Protein AF-A0A0P0VJU0-F1 (afdb_monomer_lite)

Secondary structure (DSSP, 8-state):
--TTSPPPPTT--TT--------SHHHHHHHHHHHHHHHHHHHHHHH--SHHHHHHHHHHHHHHHHHHHHHHHHHT----TTTT-HHHHHHHHHHHHHHHHHHHIIIIIS--HHHHHHHHHHHHTHHHHHHHHHTTHHHHHHHH-BSSSTT-BHHHHTT---

Organism: Oryza sati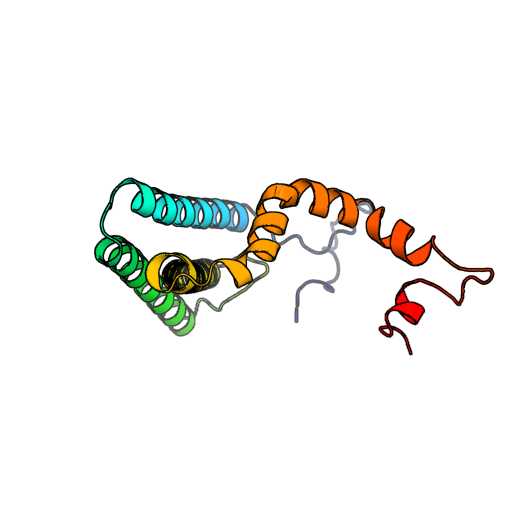va subsp. japonica (NCBI:txid39947)

pLDDT: mean 80.72, std 15.05, range [30.58, 96.44]

Radius of gyration: 22.14 Å; chains: 1; bounding box: 54×40×56 Å

Structure (mmCIF, N/CA/C/O backbone):
data_AF-A0A0P0VJU0-F1
#
_entry.id   AF-A0A0P0VJU0-F1
#
loop_
_atom_site.group_PDB
_atom_site.id
_atom_site.type_symbol
_atom_site.label_atom_id
_atom_site.label_alt_id
_atom_site.label_comp_id
_atom_site.label_asym_id
_atom_site.label_entity_id
_atom_site.label_seq_id
_atom_site.pdbx_PDB_ins_code
_atom_site.Cartn_x
_atom_site.Cartn_y
_atom_site.Cartn_z
_atom_site.occupancy
_atom_site.B_iso_or_equiv
_atom_site.auth_seq_id
_atom_site.auth_comp_id
_atom_site.auth_asym_id
_atom_site.auth_atom_id
_atom_site.pdbx_PDB_model_num
ATOM 1 N N . ASN A 1 1 ? 13.436 7.727 -19.883 1.00 30.58 1 ASN A N 1
ATOM 2 C CA . ASN A 1 1 ? 13.840 6.415 -20.427 1.00 30.58 1 ASN A CA 1
ATOM 3 C C . ASN A 1 1 ? 13.662 5.363 -19.352 1.00 30.58 1 ASN A C 1
ATOM 5 O O . ASN A 1 1 ? 14.418 5.361 -18.393 1.00 30.58 1 ASN A O 1
ATOM 9 N N . TYR A 1 2 ? 12.610 4.549 -19.458 1.00 30.67 2 TYR A N 1
ATOM 10 C CA . TYR A 1 2 ? 12.443 3.363 -18.613 1.00 30.67 2 TYR A CA 1
ATOM 11 C C . TYR A 1 2 ? 13.508 2.321 -19.010 1.00 30.67 2 TYR A C 1
ATOM 13 O O . TYR A 1 2 ? 13.748 2.162 -20.209 1.00 30.67 2 TYR A O 1
ATOM 21 N N . PRO A 1 3 ? 14.154 1.616 -18.064 1.00 43.50 3 PRO A N 1
ATOM 22 C CA . PRO A 1 3 ? 15.287 0.732 -18.341 1.00 43.50 3 PRO A CA 1
ATOM 23 C C . PRO A 1 3 ? 14.838 -0.657 -18.826 1.00 43.50 3 PRO A C 1
ATOM 25 O O . PRO A 1 3 ? 15.406 -1.664 -18.433 1.00 43.50 3 PRO A O 1
ATOM 28 N N . GLN A 1 4 ? 13.810 -0.729 -19.674 1.00 47.88 4 GLN A N 1
ATOM 29 C CA . GLN A 1 4 ? 13.399 -1.992 -20.301 1.00 47.88 4 GLN A CA 1
ATOM 30 C C . GLN A 1 4 ? 14.110 -2.262 -21.637 1.00 47.88 4 GLN A C 1
ATOM 32 O O . GLN A 1 4 ? 14.085 -3.392 -22.100 1.00 47.88 4 GLN A O 1
ATOM 37 N N . ASN A 1 5 ? 14.794 -1.264 -22.221 1.00 48.41 5 ASN A N 1
ATOM 38 C CA . ASN A 1 5 ? 15.337 -1.332 -23.588 1.00 48.41 5 ASN A CA 1
ATOM 39 C C . ASN A 1 5 ? 16.818 -0.895 -23.692 1.00 48.41 5 ASN A C 1
ATOM 41 O O . ASN A 1 5 ? 17.212 -0.280 -24.683 1.00 48.41 5 ASN A O 1
ATOM 45 N N . GLY A 1 6 ? 17.632 -1.119 -22.656 1.00 59.31 6 GLY A N 1
ATOM 46 C CA . GLY A 1 6 ? 19.077 -0.849 -22.718 1.00 59.31 6 GLY A CA 1
ATOM 47 C C . GLY A 1 6 ? 19.850 -2.027 -23.328 1.00 59.31 6 GLY A C 1
ATOM 48 O O . GLY A 1 6 ? 19.449 -3.168 -23.101 1.00 59.31 6 GLY A O 1
ATOM 49 N N . PRO A 1 7 ? 20.941 -1.796 -24.085 1.00 58.31 7 PRO A N 1
ATOM 50 C CA . PRO A 1 7 ? 21.805 -2.882 -24.537 1.00 58.31 7 PRO A CA 1
ATOM 51 C C . PRO A 1 7 ? 22.422 -3.608 -23.333 1.00 58.31 7 PRO A C 1
ATOM 53 O O . PRO A 1 7 ? 22.781 -2.984 -22.334 1.00 58.31 7 PRO A O 1
ATOM 56 N N . LEU A 1 8 ? 22.528 -4.932 -23.442 1.00 61.81 8 LEU A N 1
ATOM 57 C CA . LEU A 1 8 ? 23.185 -5.783 -22.450 1.00 61.81 8 LEU A CA 1
ATOM 58 C C . LEU A 1 8 ? 24.659 -5.359 -22.269 1.00 61.81 8 LEU A C 1
ATOM 60 O O . LEU A 1 8 ? 25.287 -4.931 -23.242 1.00 61.81 8 LEU A O 1
ATOM 64 N N . PRO A 1 9 ? 25.232 -5.481 -21.056 1.00 63.66 9 PRO A N 1
ATOM 65 C CA . PRO A 1 9 ? 26.666 -5.311 -20.845 1.00 63.66 9 PRO A CA 1
ATOM 66 C C . PRO A 1 9 ? 27.472 -6.215 -21.795 1.00 63.66 9 PRO A C 1
ATOM 68 O O . PRO A 1 9 ? 27.049 -7.346 -22.043 1.00 63.66 9 PRO A O 1
ATOM 71 N N . PRO A 1 10 ? 28.635 -5.763 -22.299 1.00 67.25 10 PRO A N 1
ATOM 72 C CA . PRO A 1 10 ? 29.432 -6.520 -23.271 1.00 67.25 10 PRO A CA 1
ATOM 73 C C . PRO A 1 10 ? 29.911 -7.891 -22.758 1.00 67.25 10 PRO A C 1
ATOM 75 O O . PRO A 1 10 ? 30.176 -8.771 -23.569 1.00 67.25 10 PRO A O 1
ATOM 78 N N . ASP A 1 11 ? 29.941 -8.094 -21.437 1.00 70.75 11 ASP A N 1
ATOM 79 C CA . ASP A 1 11 ? 30.350 -9.344 -20.780 1.00 70.75 11 ASP A CA 1
ATOM 80 C C . ASP A 1 11 ? 29.162 -10.218 -20.321 1.00 70.75 11 ASP A C 1
ATOM 82 O O . ASP A 1 11 ? 29.327 -11.137 -19.513 1.00 70.75 11 ASP A O 1
ATOM 86 N N . ALA A 1 12 ? 27.937 -9.932 -20.778 1.00 64.56 12 ALA A N 1
ATOM 87 C CA . ALA A 1 12 ? 26.766 -10.711 -20.389 1.00 64.56 12 ALA A CA 1
ATOM 88 C C . ALA A 1 12 ? 26.797 -12.123 -21.020 1.00 64.56 12 ALA A C 1
ATOM 90 O O . ALA A 1 12 ? 26.991 -12.254 -22.232 1.00 64.56 12 ALA A O 1
ATOM 91 N N . PRO A 1 13 ? 26.564 -13.197 -20.239 1.00 67.19 13 PRO A N 1
ATOM 92 C CA . PRO A 1 13 ? 26.435 -14.546 -20.780 1.00 67.19 13 PRO A CA 1
ATOM 93 C C . PRO A 1 13 ? 25.319 -14.622 -21.829 1.00 67.19 13 PRO A C 1
ATOM 95 O O . PRO A 1 13 ? 24.265 -14.015 -21.656 1.00 67.19 13 PRO A O 1
ATOM 98 N N . SER A 1 14 ? 25.498 -15.429 -22.877 1.00 64.50 14 SER A N 1
ATOM 99 C CA . SER A 1 14 ? 24.544 -15.552 -23.997 1.00 64.50 14 SER A CA 1
ATOM 100 C C . SER A 1 14 ? 23.134 -16.023 -23.602 1.00 64.50 14 SER A C 1
ATOM 102 O O . SER A 1 14 ? 22.186 -15.815 -24.355 1.00 64.50 14 SER A O 1
ATOM 104 N N . TRP A 1 15 ? 22.979 -16.630 -22.422 1.00 65.56 15 TRP A N 1
ATOM 105 C CA . TRP A 1 15 ? 21.693 -17.034 -21.841 1.00 65.56 15 TRP A CA 1
ATOM 106 C C . TRP A 1 15 ? 21.005 -15.923 -21.030 1.00 65.56 15 TRP A C 1
ATOM 108 O O . TRP A 1 15 ? 19.831 -16.051 -20.684 1.00 65.56 15 TRP A O 1
ATOM 118 N N . CYS A 1 16 ? 21.706 -14.832 -20.716 1.00 56.28 16 CYS A N 1
ATOM 119 C CA . CYS A 1 16 ? 21.182 -13.723 -19.930 1.00 56.28 16 CYS A CA 1
ATOM 120 C C . CYS A 1 16 ? 20.530 -12.693 -20.865 1.00 56.28 16 CYS A C 1
ATOM 122 O O . CYS A 1 16 ? 21.132 -11.689 -21.228 1.00 56.28 16 CYS A O 1
ATOM 124 N N . GLN A 1 17 ? 19.292 -12.967 -21.286 1.00 55.06 17 GLN A N 1
ATOM 125 C CA . GLN A 1 17 ? 18.447 -12.011 -22.022 1.00 55.06 17 GLN A CA 1
ATOM 126 C C . GLN A 1 17 ? 17.531 -11.187 -21.102 1.00 55.06 17 GLN A C 1
ATOM 128 O O . GLN A 1 17 ? 16.590 -10.547 -21.570 1.00 55.06 17 GLN A O 1
ATOM 133 N N . ALA A 1 18 ? 17.767 -11.219 -19.789 1.00 55.62 18 ALA A N 1
ATOM 134 C CA . ALA A 1 18 ? 16.910 -10.531 -18.840 1.00 55.62 18 ALA A CA 1
ATOM 135 C C . ALA A 1 18 ? 17.183 -9.013 -18.884 1.00 55.62 18 ALA A C 1
ATOM 137 O O . ALA A 1 18 ? 18.339 -8.606 -18.724 1.00 55.62 18 ALA A O 1
ATOM 138 N N . PRO A 1 19 ? 16.160 -8.160 -19.093 1.00 52.53 19 PRO A N 1
ATOM 139 C CA . PRO A 1 19 ? 16.298 -6.730 -18.840 1.00 52.53 19 PRO A CA 1
ATOM 140 C C . PRO A 1 19 ? 16.792 -6.534 -17.403 1.00 52.53 19 PRO A C 1
ATOM 142 O O . PRO A 1 19 ? 16.400 -7.284 -16.516 1.00 52.53 19 PRO A O 1
ATOM 145 N N . PHE A 1 20 ? 17.691 -5.566 -17.204 1.00 50.94 20 PHE A N 1
ATOM 146 C CA . PHE A 1 20 ? 18.363 -5.290 -15.931 1.00 50.94 20 PHE A CA 1
ATOM 147 C C . PHE A 1 20 ? 17.352 -5.316 -14.780 1.00 50.94 20 PHE A C 1
ATOM 149 O O . PHE A 1 20 ? 16.527 -4.408 -14.694 1.00 50.94 20 PHE A O 1
ATOM 156 N N . ASP A 1 21 ? 17.387 -6.362 -13.951 1.00 53.22 21 ASP A N 1
ATOM 157 C CA . ASP A 1 21 ? 16.392 -6.580 -12.904 1.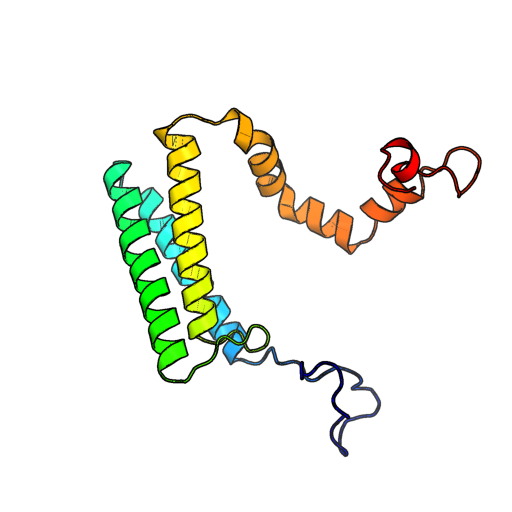00 53.22 21 ASP A CA 1
ATOM 158 C C . ASP A 1 21 ? 16.705 -5.606 -11.757 1.00 53.22 21 ASP A C 1
ATOM 160 O O . ASP A 1 21 ? 17.718 -5.766 -11.068 1.00 53.22 21 ASP A O 1
ATOM 164 N N . PRO A 1 22 ? 15.910 -4.541 -11.550 1.00 56.44 22 PRO A N 1
ATOM 165 C CA . PRO A 1 22 ? 16.170 -3.578 -10.485 1.00 56.44 22 PRO A CA 1
ATOM 166 C C . PRO A 1 22 ? 15.794 -4.140 -9.099 1.00 56.44 22 PRO A C 1
ATOM 168 O O . PRO A 1 22 ? 15.953 -3.445 -8.094 1.00 56.44 22 PRO A O 1
ATOM 171 N N . GLU A 1 23 ? 15.342 -5.399 -9.050 1.00 57.94 23 GLU A N 1
ATOM 172 C CA . GLU A 1 23 ? 14.912 -6.224 -7.911 1.00 57.94 23 GLU A CA 1
ATOM 173 C C . GLU A 1 23 ? 16.075 -6.611 -6.966 1.00 57.94 23 GLU A C 1
ATOM 175 O O . GLU A 1 23 ? 16.202 -7.742 -6.499 1.00 57.94 23 GLU A O 1
ATOM 180 N N . GLY A 1 24 ? 16.987 -5.677 -6.691 1.00 66.88 24 GLY A N 1
ATOM 181 C CA . GLY A 1 24 ? 18.079 -5.881 -5.743 1.00 66.88 24 GLY A CA 1
ATOM 182 C C . GLY A 1 24 ? 17.607 -5.958 -4.282 1.00 66.88 24 GLY A C 1
ATOM 183 O O . GLY A 1 24 ? 16.448 -5.709 -3.951 1.00 66.88 24 GLY A O 1
ATOM 184 N N . LEU A 1 25 ? 18.563 -6.199 -3.374 1.00 75.56 25 LEU A N 1
ATOM 185 C CA . LEU A 1 25 ? 18.392 -6.212 -1.909 1.00 75.56 25 LEU A CA 1
ATOM 186 C C . LEU A 1 25 ? 17.565 -5.028 -1.373 1.00 75.56 25 LEU A C 1
ATOM 188 O O . LEU A 1 25 ? 16.802 -5.189 -0.425 1.00 75.56 25 LEU A O 1
ATOM 192 N N . LEU A 1 26 ? 17.704 -3.847 -1.984 1.00 77.00 26 LEU A N 1
ATOM 193 C CA . LEU A 1 26 ? 17.000 -2.636 -1.566 1.00 77.00 26 LEU A CA 1
ATOM 194 C C . LEU A 1 26 ? 15.475 -2.759 -1.734 1.00 77.00 26 LEU A C 1
ATOM 196 O O . LEU A 1 26 ? 14.743 -2.363 -0.830 1.00 77.00 26 LEU A O 1
ATOM 200 N N . SER A 1 27 ? 15.005 -3.351 -2.840 1.00 81.75 27 SER A N 1
ATOM 201 C CA . SER A 1 27 ? 13.573 -3.589 -3.087 1.00 81.75 27 SER A CA 1
ATOM 202 C C . SER A 1 27 ? 13.004 -4.537 -2.028 1.00 81.75 27 SER A C 1
ATOM 204 O O . SER A 1 27 ? 12.013 -4.221 -1.369 1.00 81.75 27 SER A O 1
ATOM 206 N N . SER A 1 28 ? 13.713 -5.637 -1.750 1.00 87.50 28 SER A N 1
ATOM 207 C CA . SER A 1 28 ? 13.340 -6.605 -0.712 1.00 87.50 28 SER A CA 1
ATOM 208 C C . SER A 1 28 ? 13.298 -5.987 0.687 1.00 87.50 28 SER A C 1
ATOM 210 O O . SER A 1 28 ? 12.338 -6.197 1.427 1.00 87.50 28 SER A O 1
ATOM 212 N N . VAL A 1 29 ? 14.305 -5.187 1.059 1.00 88.50 29 VAL A N 1
ATOM 213 C CA . VAL A 1 29 ? 14.334 -4.485 2.355 1.00 88.50 29 VAL A CA 1
ATOM 214 C C . VAL A 1 29 ? 13.141 -3.545 2.479 1.00 88.50 29 VAL A C 1
ATOM 216 O O . VAL A 1 29 ? 12.453 -3.545 3.501 1.00 88.50 29 VAL A O 1
ATOM 219 N N . MET A 1 30 ? 12.847 -2.777 1.435 1.00 89.44 30 MET A N 1
ATOM 220 C CA . MET A 1 30 ? 11.721 -1.856 1.463 1.00 89.44 30 MET A CA 1
ATOM 221 C C . MET A 1 30 ? 10.366 -2.570 1.464 1.00 89.44 30 MET A C 1
ATOM 223 O O . MET A 1 30 ? 9.445 -2.094 2.126 1.00 89.44 30 MET A O 1
ATOM 227 N N . ALA A 1 31 ? 10.248 -3.730 0.815 1.00 88.94 31 ALA A N 1
ATOM 228 C CA . ALA A 1 31 ? 9.067 -4.587 0.902 1.00 88.94 31 ALA A CA 1
ATOM 229 C C . ALA A 1 31 ? 8.848 -5.132 2.327 1.00 88.94 31 ALA A C 1
ATOM 231 O O . ALA A 1 31 ? 7.715 -5.171 2.812 1.00 88.94 31 ALA A O 1
ATOM 232 N N . ILE A 1 32 ? 9.923 -5.496 3.039 1.00 92.31 32 ILE A N 1
ATOM 233 C CA . ILE A 1 32 ? 9.847 -5.879 4.459 1.00 92.31 32 ILE A CA 1
ATOM 234 C C . ILE A 1 32 ? 9.343 -4.695 5.292 1.00 92.31 32 ILE A C 1
ATOM 236 O O . ILE A 1 32 ? 8.430 -4.859 6.101 1.00 92.31 32 ILE A O 1
ATOM 240 N N . VAL A 1 33 ? 9.886 -3.493 5.070 1.00 92.38 33 VAL A N 1
ATOM 241 C CA . VAL A 1 33 ? 9.461 -2.277 5.783 1.00 92.38 33 VAL A CA 1
ATOM 242 C C . VAL A 1 33 ? 7.978 -1.987 5.549 1.00 92.38 33 VAL A C 1
ATOM 244 O O . VAL A 1 33 ? 7.252 -1.743 6.513 1.00 92.38 33 VAL A O 1
ATOM 247 N N . THR A 1 34 ? 7.486 -2.054 4.309 1.00 92.88 34 THR A N 1
ATOM 248 C CA . THR A 1 34 ? 6.064 -1.801 4.027 1.00 92.88 34 THR A CA 1
ATOM 249 C C . THR A 1 34 ? 5.147 -2.889 4.584 1.00 92.88 34 THR A C 1
ATOM 251 O O . THR A 1 34 ? 4.067 -2.562 5.081 1.00 92.88 34 THR A O 1
ATOM 254 N N . CYS A 1 35 ? 5.592 -4.148 4.621 1.00 94.19 35 CYS A N 1
ATOM 255 C CA . CYS A 1 35 ? 4.894 -5.215 5.344 1.00 94.19 35 CYS A CA 1
ATOM 256 C C . CYS A 1 35 ? 4.797 -4.934 6.849 1.00 94.19 35 CYS A C 1
ATOM 258 O O . CYS A 1 35 ? 3.716 -5.065 7.421 1.00 94.19 35 CYS A O 1
ATOM 260 N N . LEU A 1 36 ? 5.892 -4.519 7.495 1.00 95.50 36 LEU A N 1
ATOM 261 C CA . LEU A 1 36 ? 5.894 -4.187 8.925 1.00 95.50 36 LEU A CA 1
ATOM 262 C C . LEU A 1 36 ? 5.005 -2.978 9.235 1.00 95.50 36 LEU A C 1
ATOM 264 O O . LEU A 1 36 ? 4.289 -2.983 10.236 1.00 95.50 36 LEU A O 1
ATOM 268 N N . ILE A 1 37 ? 4.993 -1.972 8.357 1.00 94.69 37 ILE A N 1
ATOM 269 C CA . ILE A 1 37 ? 4.052 -0.852 8.456 1.00 94.69 37 ILE A CA 1
ATOM 270 C C . ILE A 1 37 ? 2.616 -1.386 8.405 1.00 94.69 37 ILE A C 1
ATOM 272 O O . ILE A 1 37 ? 1.830 -1.088 9.301 1.00 94.69 37 ILE A O 1
ATOM 276 N N . GLY A 1 38 ? 2.277 -2.223 7.421 1.00 94.50 38 GLY A N 1
ATOM 277 C CA . GLY A 1 38 ? 0.949 -2.840 7.319 1.00 94.50 38 GLY A CA 1
ATOM 278 C C . GLY A 1 38 ? 0.564 -3.661 8.556 1.00 94.50 38 GLY A C 1
ATOM 279 O O . GLY A 1 38 ? -0.559 -3.548 9.052 1.00 94.50 38 GLY A O 1
ATOM 280 N N . LEU A 1 39 ? 1.511 -4.421 9.112 1.00 95.19 39 LEU A N 1
ATOM 281 C CA . LEU A 1 39 ? 1.321 -5.162 10.360 1.00 95.19 39 LEU A CA 1
ATOM 282 C C . LEU A 1 39 ? 0.969 -4.222 11.520 1.00 95.19 39 LEU A C 1
ATOM 284 O O . LEU A 1 39 ? 0.060 -4.526 12.292 1.00 95.19 39 LEU A O 1
ATOM 288 N N . GLN A 1 40 ? 1.623 -3.061 11.615 1.00 94.12 40 GLN A N 1
ATOM 289 C CA . GLN A 1 40 ? 1.314 -2.057 12.634 1.00 94.12 40 GLN A CA 1
ATOM 290 C C . GLN A 1 40 ? -0.118 -1.517 12.497 1.00 94.12 40 GLN A C 1
ATOM 292 O O . GLN A 1 40 ? -0.814 -1.368 13.505 1.00 94.12 40 GLN A O 1
ATOM 297 N N . PHE A 1 41 ? -0.599 -1.277 11.271 1.00 92.94 41 PHE A N 1
ATOM 298 C CA . PHE A 1 41 ? -2.002 -0.905 11.037 1.00 92.94 41 PHE A CA 1
ATOM 299 C C . PHE A 1 41 ? -2.963 -1.991 11.541 1.00 92.94 41 PHE A C 1
ATOM 301 O O . PHE A 1 41 ? -3.951 -1.664 12.205 1.00 92.94 41 PHE A O 1
ATOM 308 N N . GLY A 1 42 ? -2.645 -3.268 11.301 1.00 92.44 42 GLY A N 1
ATOM 309 C CA . GLY A 1 42 ? -3.405 -4.410 11.815 1.00 92.44 42 GLY A CA 1
ATOM 310 C C . GLY A 1 42 ? -3.374 -4.520 13.343 1.00 92.44 42 GLY A C 1
ATOM 311 O O . GLY A 1 42 ? -4.408 -4.736 13.973 1.00 92.44 42 GLY A O 1
ATOM 312 N N . HIS A 1 43 ? -2.216 -4.288 13.959 1.00 94.06 43 HIS A N 1
ATOM 313 C CA . HIS A 1 43 ? -2.057 -4.312 15.413 1.00 94.06 43 HIS A CA 1
ATOM 314 C C . HIS A 1 43 ? -2.938 -3.259 16.112 1.00 94.06 43 HIS A C 1
ATOM 316 O O . HIS A 1 43 ? -3.543 -3.535 17.149 1.00 94.06 43 HIS A O 1
ATOM 322 N N . ILE A 1 44 ? -3.098 -2.075 15.509 1.00 93.12 44 ILE A N 1
ATOM 323 C CA . ILE A 1 44 ? -3.986 -1.014 16.018 1.00 93.12 44 ILE A CA 1
ATOM 324 C C . ILE A 1 44 ? -5.458 -1.468 16.060 1.00 93.12 44 ILE A C 1
ATOM 326 O O . ILE A 1 44 ? -6.179 -1.067 16.977 1.00 93.12 44 ILE A O 1
ATOM 330 N N . ILE A 1 45 ? -5.908 -2.319 15.124 1.00 90.81 45 ILE A N 1
ATOM 331 C CA . ILE A 1 45 ? -7.281 -2.871 15.127 1.00 90.81 45 ILE A CA 1
ATOM 332 C C . ILE A 1 45 ? -7.532 -3.657 16.417 1.00 90.81 45 ILE A C 1
ATOM 334 O O . ILE A 1 45 ? -8.590 -3.511 17.032 1.00 90.81 45 ILE A O 1
ATOM 338 N N . ILE A 1 46 ? -6.557 -4.480 16.809 1.00 90.62 46 ILE A N 1
ATOM 339 C CA . ILE A 1 46 ? -6.652 -5.383 17.960 1.00 90.62 46 ILE A CA 1
ATOM 340 C C . ILE A 1 46 ? -6.546 -4.595 19.269 1.00 90.62 46 ILE A C 1
ATOM 342 O O . ILE A 1 46 ? -7.289 -4.864 20.207 1.00 90.62 46 ILE A O 1
ATOM 346 N N . HIS A 1 47 ? -5.643 -3.612 19.337 1.00 90.62 47 HIS A N 1
ATOM 347 C CA . HIS A 1 47 ? -5.324 -2.926 20.591 1.00 90.62 47 HIS A CA 1
ATOM 348 C C . HIS A 1 47 ? -6.344 -1.852 21.002 1.00 90.62 47 HIS A C 1
ATOM 350 O O . HIS A 1 47 ? -6.601 -1.658 22.187 1.00 90.62 47 HIS A O 1
ATOM 356 N N . PHE A 1 48 ? -6.928 -1.128 20.045 1.00 88.62 48 PHE A N 1
ATOM 357 C CA . PHE A 1 48 ? -7.885 -0.063 20.350 1.00 88.62 48 PHE A CA 1
ATOM 358 C C . PHE A 1 48 ? -9.308 -0.557 20.124 1.00 88.62 48 PHE A C 1
ATOM 360 O O . PHE A 1 48 ? -9.639 -0.953 19.017 1.00 88.62 48 PHE A O 1
ATOM 367 N N . GLU A 1 49 ? -10.191 -0.476 21.118 1.00 82.38 49 GLU A N 1
ATOM 368 C CA . GLU A 1 49 ? -11.592 -0.913 20.956 1.00 82.38 49 GLU A CA 1
ATOM 369 C C . GLU A 1 49 ? -12.490 0.165 20.327 1.00 82.38 49 GLU A C 1
ATOM 371 O O . GLU A 1 49 ? -13.425 -0.131 19.585 1.00 82.38 49 GLU A O 1
ATOM 376 N N . LYS A 1 50 ? -12.203 1.449 20.585 1.00 90.81 50 LYS A N 1
ATOM 377 C CA . LYS A 1 50 ? -13.043 2.567 20.124 1.00 90.81 50 LYS A CA 1
ATOM 378 C C . LYS A 1 50 ? -12.741 2.943 18.670 1.00 90.81 50 LYS A C 1
ATOM 380 O O . LYS A 1 50 ? -11.604 3.282 18.342 1.00 90.81 50 LYS A O 1
ATOM 385 N N . HIS A 1 51 ? -13.783 3.043 17.835 1.00 88.19 51 HIS A N 1
ATOM 386 C CA . HIS A 1 51 ? -13.674 3.433 16.416 1.00 88.19 51 HIS A CA 1
ATOM 387 C C . HIS A 1 51 ? -12.898 4.741 16.199 1.00 88.19 51 HIS A C 1
ATOM 389 O O . HIS A 1 51 ? -12.000 4.791 15.364 1.00 88.19 51 HIS A O 1
ATOM 395 N N . LYS A 1 52 ? -13.193 5.787 16.986 1.00 88.81 52 LYS A N 1
ATOM 396 C CA . LYS A 1 52 ? -12.495 7.082 16.884 1.00 88.81 52 LYS A CA 1
ATOM 397 C C . LYS A 1 52 ? -10.993 6.953 17.159 1.00 88.81 52 LYS A C 1
ATOM 399 O O . LYS A 1 52 ? -10.196 7.558 16.455 1.00 88.81 52 LYS A O 1
ATOM 404 N N . GLY A 1 53 ? -10.616 6.140 18.150 1.00 89.56 53 GLY A N 1
ATOM 405 C CA . GLY A 1 53 ? -9.216 5.897 18.499 1.00 89.56 53 GLY A CA 1
ATOM 406 C C . GLY A 1 53 ? -8.462 5.169 17.389 1.00 89.56 53 GLY A C 1
ATOM 407 O O . GLY A 1 53 ? -7.353 5.568 17.051 1.00 89.56 53 GLY A O 1
ATOM 408 N N . ARG A 1 54 ? -9.081 4.159 16.764 1.00 91.62 54 ARG A N 1
ATOM 409 C CA . ARG A 1 54 ? -8.501 3.451 15.608 1.00 91.62 54 ARG A CA 1
ATOM 410 C C . ARG A 1 54 ? -8.233 4.397 14.440 1.00 91.62 54 ARG A C 1
ATOM 412 O O . ARG A 1 54 ? -7.109 4.475 13.960 1.00 91.62 54 ARG A O 1
ATOM 419 N N . ILE A 1 55 ? -9.249 5.166 14.043 1.00 92.31 55 ILE A N 1
ATOM 420 C CA . ILE A 1 55 ? -9.169 6.069 12.888 1.00 92.31 55 ILE A CA 1
ATOM 421 C C . ILE A 1 55 ? -8.084 7.129 13.103 1.00 92.31 55 ILE A C 1
ATOM 423 O O . ILE A 1 55 ? -7.263 7.339 12.217 1.00 92.31 55 ILE A O 1
ATOM 427 N N . ILE A 1 56 ? -8.025 7.755 14.283 1.00 92.56 56 ILE A N 1
ATOM 428 C CA . ILE A 1 56 ? -6.993 8.757 14.594 1.00 92.56 56 ILE A CA 1
ATOM 429 C C . ILE A 1 56 ? -5.591 8.135 14.526 1.00 92.56 56 ILE A C 1
ATOM 431 O O . ILE A 1 56 ? -4.703 8.698 13.885 1.00 92.56 56 ILE A O 1
ATOM 435 N N . ASN A 1 57 ? -5.405 6.951 15.117 1.00 93.31 57 ASN A N 1
ATOM 436 C CA . ASN A 1 57 ? -4.122 6.249 15.100 1.00 93.31 57 ASN A CA 1
ATOM 437 C C . ASN A 1 57 ? -3.717 5.726 13.716 1.00 93.31 57 ASN A C 1
ATOM 439 O O . ASN A 1 57 ? -2.549 5.410 13.529 1.00 93.31 57 ASN A O 1
ATOM 443 N N . TRP A 1 58 ? -4.624 5.654 12.741 1.00 94.69 58 TRP A N 1
ATOM 444 C CA . TRP A 1 58 ? -4.271 5.386 11.344 1.00 94.69 58 TRP A CA 1
ATOM 445 C C . TRP A 1 58 ? -4.015 6.659 10.551 1.00 94.69 58 TRP A C 1
ATOM 447 O O . TRP A 1 58 ? -3.047 6.717 9.796 1.00 94.69 58 TRP A O 1
ATOM 457 N N . LEU A 1 59 ? -4.844 7.689 10.726 1.00 95.44 59 LEU A N 1
ATOM 458 C CA . LEU A 1 59 ? -4.720 8.938 9.979 1.00 95.44 59 LEU A CA 1
ATOM 459 C C . LEU A 1 59 ? -3.414 9.664 10.313 1.00 95.44 59 LEU A C 1
ATOM 461 O O . LEU A 1 59 ? -2.714 10.072 9.391 1.00 95.44 59 LEU A O 1
ATOM 465 N N . ILE A 1 60 ? -3.049 9.777 11.596 1.00 95.12 60 ILE A N 1
ATOM 466 C CA . ILE A 1 60 ? -1.820 10.470 12.023 1.00 95.12 60 ILE A CA 1
ATOM 467 C C . ILE A 1 60 ? -0.564 9.896 11.334 1.00 95.12 60 ILE A C 1
ATOM 469 O O . ILE A 1 60 ? 0.117 10.657 10.640 1.00 95.12 60 ILE A O 1
ATOM 473 N N . PRO A 1 61 ? -0.239 8.591 11.454 1.00 94.94 61 PRO A N 1
ATOM 474 C CA . PRO A 1 61 ? 0.941 8.041 10.793 1.00 94.94 61 PRO A CA 1
ATOM 475 C C . PRO A 1 61 ? 0.811 8.044 9.269 1.00 94.94 61 PRO A C 1
ATOM 477 O O . PRO A 1 61 ? 1.809 8.275 8.595 1.00 94.94 61 PRO A O 1
ATOM 480 N N . SER A 1 62 ? -0.392 7.866 8.708 1.00 95.62 62 SER A N 1
ATOM 481 C CA . SER A 1 62 ? -0.586 7.895 7.250 1.00 95.62 62 SER A CA 1
ATOM 482 C C . SER A 1 62 ? -0.268 9.267 6.653 1.00 95.62 62 SER A C 1
ATOM 484 O O . SER A 1 62 ? 0.476 9.358 5.677 1.00 95.62 62 SER A O 1
ATOM 486 N N . PHE A 1 63 ? -0.774 10.344 7.263 1.00 96.44 63 PHE A N 1
ATOM 487 C CA . PHE A 1 63 ? -0.451 11.711 6.848 1.00 96.44 63 PHE A CA 1
ATOM 488 C C . PHE A 1 63 ? 1.022 12.044 7.082 1.00 96.44 63 PHE A C 1
ATOM 490 O O . PHE A 1 63 ? 1.641 12.676 6.228 1.00 96.44 63 PHE A O 1
ATOM 497 N N . SER A 1 64 ? 1.601 11.595 8.199 1.00 96.06 64 SER A N 1
ATOM 498 C CA . SER A 1 64 ? 3.025 11.790 8.487 1.00 96.06 64 SER A CA 1
ATOM 499 C C . SER A 1 64 ? 3.918 11.114 7.438 1.00 96.06 64 SER A C 1
ATOM 501 O O . SER A 1 64 ? 4.824 11.753 6.907 1.00 96.06 64 SER A O 1
ATOM 503 N N . MET A 1 65 ? 3.621 9.864 7.072 1.00 95.12 65 MET A N 1
ATOM 504 C CA . MET A 1 65 ? 4.334 9.127 6.023 1.00 95.12 65 MET A CA 1
ATOM 505 C C . MET A 1 65 ? 4.213 9.805 4.658 1.00 95.12 65 MET A C 1
ATOM 507 O O . MET A 1 65 ? 5.208 9.940 3.950 1.00 95.12 65 MET A O 1
ATOM 511 N N . LEU A 1 66 ? 3.017 10.284 4.309 1.00 95.44 66 LEU A N 1
ATOM 512 C CA . LEU A 1 66 ? 2.782 10.997 3.056 1.00 95.44 66 LEU A CA 1
ATOM 513 C C . LEU A 1 66 ? 3.572 12.316 3.003 1.00 95.44 66 LEU A C 1
ATOM 515 O O . LEU A 1 66 ? 4.228 12.608 2.005 1.00 95.44 66 LEU A O 1
ATOM 519 N N . ALA A 1 67 ? 3.561 13.090 4.091 1.00 95.56 67 ALA A N 1
ATOM 520 C CA . ALA A 1 67 ? 4.316 14.336 4.197 1.00 95.56 67 ALA A CA 1
ATOM 521 C C . ALA A 1 67 ? 5.832 14.100 4.093 1.00 95.56 67 ALA A C 1
ATOM 523 O O . ALA A 1 67 ? 6.516 14.828 3.374 1.00 95.56 67 ALA A O 1
ATOM 524 N N . LEU A 1 68 ? 6.344 13.060 4.760 1.00 94.50 68 LEU A N 1
ATOM 525 C CA . LEU A 1 68 ? 7.747 12.650 4.660 1.00 94.50 68 LEU A CA 1
ATOM 526 C C . LEU A 1 68 ? 8.115 12.194 3.243 1.00 94.50 68 LEU A C 1
ATOM 528 O O . LEU A 1 68 ? 9.197 12.499 2.754 1.00 94.50 68 LEU A O 1
ATOM 532 N N . ALA A 1 69 ? 7.214 11.500 2.552 1.00 93.69 69 ALA A N 1
ATOM 533 C CA . ALA A 1 69 ? 7.457 11.069 1.184 1.00 93.69 69 ALA A CA 1
ATOM 534 C C . ALA A 1 69 ? 7.618 12.254 0.221 1.00 93.69 69 ALA A C 1
ATOM 536 O O . ALA A 1 69 ? 8.547 12.278 -0.588 1.00 93.69 69 ALA A O 1
ATOM 537 N N . PHE A 1 70 ? 6.740 13.255 0.328 1.00 92.50 70 PHE A N 1
ATOM 538 C CA . PHE A 1 70 ? 6.819 14.463 -0.495 1.00 92.50 70 PHE A CA 1
ATOM 539 C C . PHE A 1 70 ? 8.013 15.348 -0.133 1.00 92.50 70 PHE A C 1
ATOM 541 O O . PHE A 1 70 ? 8.634 15.920 -1.028 1.00 92.50 70 PHE A O 1
ATOM 548 N N . SER A 1 71 ? 8.378 15.443 1.150 1.00 92.75 71 SER A N 1
ATOM 549 C CA . SER A 1 71 ? 9.570 16.198 1.547 1.00 92.75 71 SER A CA 1
ATOM 550 C C . SER A 1 71 ? 10.849 15.556 1.002 1.00 92.75 71 SER A C 1
ATOM 552 O O . SER A 1 71 ? 11.721 16.267 0.505 1.00 92.75 71 SER A O 1
ATOM 554 N N . MET A 1 72 ? 10.943 14.222 0.998 1.00 90.25 72 MET A N 1
ATOM 555 C CA . MET A 1 72 ? 12.069 13.505 0.392 1.00 90.25 72 MET A CA 1
ATOM 556 C C . MET A 1 72 ? 12.127 13.666 -1.134 1.00 90.25 72 MET A C 1
ATOM 558 O O . MET A 1 72 ? 13.222 13.800 -1.684 1.00 90.25 72 MET A O 1
ATOM 562 N N . ASP A 1 73 ? 10.976 13.700 -1.816 1.00 89.06 73 ASP A N 1
ATOM 563 C CA . ASP A 1 73 ? 10.929 13.975 -3.261 1.00 89.06 73 ASP A CA 1
ATOM 564 C C . ASP A 1 73 ? 11.438 15.390 -3.582 1.00 89.06 73 ASP A C 1
ATOM 566 O O . ASP A 1 73 ? 12.182 15.579 -4.548 1.00 89.06 73 ASP A O 1
ATOM 570 N N . PHE A 1 74 ? 11.132 16.363 -2.716 1.00 87.69 74 PHE A N 1
ATOM 571 C CA . PHE A 1 74 ? 11.627 17.736 -2.838 1.00 87.69 74 PHE A CA 1
ATOM 572 C C . PHE A 1 74 ? 13.138 17.861 -2.575 1.00 87.69 74 PHE A C 1
ATOM 574 O O . PHE A 1 74 ? 13.817 18.629 -3.251 1.00 87.69 74 PHE A O 1
ATOM 581 N N . ILE A 1 75 ? 13.682 17.083 -1.632 1.00 87.62 75 ILE A N 1
ATOM 582 C CA . ILE A 1 75 ? 15.119 17.071 -1.286 1.00 87.62 75 ILE A CA 1
ATOM 583 C C . ILE A 1 75 ? 15.974 16.383 -2.375 1.00 87.62 75 ILE A C 1
ATOM 585 O O . ILE A 1 75 ? 17.190 16.566 -2.411 1.00 87.62 75 ILE A O 1
ATOM 589 N N . GLY A 1 76 ? 15.354 15.643 -3.302 1.00 83.25 76 GLY A N 1
ATOM 590 C CA . GLY A 1 76 ? 16.018 15.077 -4.485 1.00 83.25 76 GLY A CA 1
ATOM 591 C C . GLY A 1 76 ? 15.925 13.556 -4.616 1.00 83.25 76 GLY A C 1
ATOM 592 O O . GLY A 1 76 ? 16.400 13.003 -5.610 1.00 83.25 76 GLY A O 1
ATOM 593 N N . ILE A 1 77 ? 15.284 12.861 -3.669 1.00 83.88 77 ILE A N 1
ATOM 594 C CA . ILE A 1 77 ? 15.011 11.421 -3.776 1.00 83.88 77 ILE A CA 1
ATOM 595 C C . ILE A 1 77 ? 13.707 11.230 -4.551 1.00 83.88 77 ILE A C 1
ATOM 597 O O . ILE A 1 77 ? 12.629 11.095 -3.963 1.00 83.88 77 ILE A O 1
ATOM 601 N N . ARG A 1 78 ? 13.816 11.222 -5.883 1.00 83.25 78 ARG A N 1
ATOM 602 C CA . ARG A 1 78 ? 12.656 11.127 -6.774 1.00 83.25 78 ARG A CA 1
ATOM 603 C C . ARG A 1 78 ? 11.923 9.793 -6.622 1.00 83.25 78 ARG A C 1
ATOM 605 O O . ARG A 1 78 ? 12.550 8.738 -6.505 1.00 83.25 78 ARG A O 1
ATOM 612 N N . MET A 1 79 ? 10.594 9.828 -6.677 1.00 82.44 79 MET A N 1
ATOM 613 C CA . MET A 1 79 ? 9.765 8.618 -6.654 1.00 82.44 79 MET A CA 1
ATOM 614 C C . MET A 1 79 ? 10.049 7.712 -7.865 1.00 82.44 79 MET A C 1
ATOM 616 O O . MET A 1 79 ? 9.603 7.989 -8.978 1.00 82.44 79 MET A O 1
ATOM 620 N N . ASN A 1 80 ? 10.764 6.603 -7.643 1.00 81.44 80 ASN A N 1
ATOM 621 C CA . ASN A 1 80 ? 11.041 5.601 -8.670 1.00 81.44 80 ASN A CA 1
ATOM 622 C C . ASN A 1 80 ? 10.388 4.257 -8.323 1.00 81.44 80 ASN A C 1
ATOM 624 O O . ASN A 1 80 ? 10.726 3.624 -7.321 1.00 81.44 80 ASN A O 1
ATOM 628 N N . LYS A 1 81 ? 9.466 3.811 -9.182 1.00 75.12 81 LYS A N 1
ATOM 629 C CA . LYS A 1 81 ? 8.714 2.564 -8.993 1.00 75.12 81 LYS A CA 1
ATOM 630 C C . LYS A 1 81 ? 9.583 1.301 -9.145 1.00 75.12 81 LYS A C 1
ATOM 632 O O . LYS A 1 81 ? 9.473 0.446 -8.275 1.00 75.12 81 LYS A O 1
ATOM 637 N N . PRO A 1 82 ? 10.468 1.174 -10.159 1.00 70.81 82 PRO A N 1
ATOM 638 C CA . PRO A 1 82 ? 11.281 -0.033 -10.338 1.00 70.81 82 PRO A CA 1
ATOM 639 C C . PRO A 1 82 ? 12.341 -0.262 -9.251 1.00 70.81 82 PRO A C 1
ATOM 641 O O . PRO A 1 82 ? 12.629 -1.403 -8.939 1.00 70.81 82 PRO A O 1
ATOM 644 N N . LEU A 1 83 ? 12.911 0.794 -8.648 1.00 69.69 83 LEU A N 1
ATOM 645 C CA . LEU A 1 83 ? 13.839 0.643 -7.505 1.00 69.69 83 LEU A CA 1
ATOM 646 C C . LEU A 1 83 ? 13.125 0.510 -6.154 1.00 69.69 83 LEU A C 1
ATOM 648 O O . LEU A 1 83 ? 13.795 0.365 -5.134 1.00 69.69 83 LEU A O 1
ATOM 652 N N . TYR A 1 84 ? 11.799 0.673 -6.135 1.00 80.19 84 TYR A N 1
ATOM 653 C CA . TYR A 1 84 ? 10.994 0.764 -4.921 1.00 80.19 84 TYR A CA 1
ATOM 654 C C . TYR A 1 84 ? 11.629 1.698 -3.866 1.00 80.19 84 TYR A C 1
ATOM 656 O O . TYR A 1 84 ? 11.879 1.339 -2.716 1.00 80.19 84 TYR A O 1
ATOM 664 N N . THR A 1 85 ? 11.957 2.922 -4.291 1.00 85.69 85 THR A N 1
ATOM 665 C CA . THR A 1 85 ? 12.676 3.907 -3.469 1.00 85.69 85 THR A CA 1
ATOM 666 C C . THR A 1 85 ? 11.932 4.225 -2.167 1.00 85.69 85 THR A C 1
ATOM 668 O O . THR A 1 85 ? 10.704 4.215 -2.138 1.00 85.69 85 THR A O 1
ATOM 671 N N . ILE A 1 86 ? 12.662 4.597 -1.107 1.00 87.81 86 ILE A N 1
ATOM 672 C CA . ILE A 1 86 ? 12.102 4.947 0.213 1.00 87.81 86 ILE A CA 1
ATOM 673 C C . ILE A 1 86 ? 10.948 5.957 0.106 1.00 87.81 86 ILE A C 1
ATOM 675 O O . ILE A 1 86 ? 9.875 5.699 0.645 1.00 87.81 86 ILE A O 1
ATOM 679 N N . SER A 1 87 ? 11.120 7.055 -0.644 1.00 90.38 87 SER A N 1
ATOM 680 C CA . SER A 1 87 ? 10.059 8.054 -0.853 1.00 90.38 87 SER A CA 1
ATOM 681 C C . SER A 1 87 ? 8.807 7.449 -1.497 1.00 90.38 87 SER A C 1
ATOM 683 O O . SER A 1 87 ? 7.689 7.778 -1.113 1.00 90.38 87 SER A O 1
ATOM 685 N N . TYR A 1 88 ? 8.976 6.533 -2.457 1.00 90.12 88 TYR A N 1
ATOM 686 C CA . TYR A 1 88 ? 7.856 5.848 -3.108 1.00 90.12 88 TYR A CA 1
ATOM 687 C C . TYR A 1 88 ? 7.159 4.883 -2.141 1.00 90.12 88 TYR A C 1
ATOM 689 O O . TYR A 1 88 ? 5.938 4.924 -2.010 1.00 90.12 88 TYR A O 1
ATOM 697 N N . ALA A 1 89 ? 7.921 4.0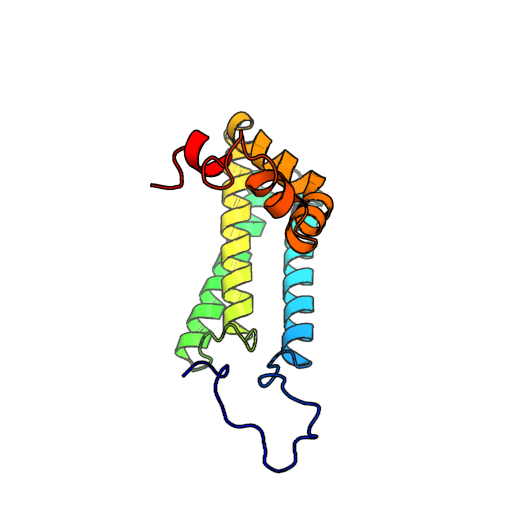67 -1.411 1.00 91.88 89 ALA A N 1
ATOM 698 C CA . ALA A 1 89 ? 7.383 3.143 -0.419 1.00 91.88 89 ALA A CA 1
ATOM 699 C C . ALA A 1 89 ? 6.548 3.880 0.641 1.00 91.88 89 ALA A C 1
ATOM 701 O O . ALA A 1 89 ? 5.404 3.498 0.886 1.00 91.88 89 ALA A O 1
ATOM 702 N N . LEU A 1 90 ? 7.074 4.982 1.184 1.00 92.62 90 LEU A N 1
ATOM 703 C CA . LEU A 1 90 ? 6.416 5.789 2.212 1.00 92.62 90 LEU A CA 1
ATOM 704 C C . LEU A 1 90 ? 5.166 6.517 1.682 1.00 92.62 90 LEU A C 1
ATOM 706 O O . LEU A 1 90 ? 4.148 6.587 2.373 1.00 92.62 90 LEU A O 1
ATOM 710 N N . ALA A 1 91 ? 5.203 6.997 0.431 1.00 94.00 91 ALA A N 1
ATOM 711 C CA . ALA A 1 91 ? 4.025 7.558 -0.233 1.00 94.00 91 ALA A CA 1
ATOM 712 C C . ALA A 1 91 ? 2.927 6.503 -0.395 1.00 94.00 91 ALA A C 1
ATOM 714 O O . ALA A 1 91 ? 1.764 6.762 -0.084 1.00 94.00 91 ALA A O 1
ATOM 715 N N . THR A 1 92 ? 3.293 5.305 -0.861 1.00 93.69 92 THR A N 1
ATOM 716 C CA . THR A 1 92 ? 2.328 4.226 -1.104 1.00 93.69 92 THR A CA 1
ATOM 717 C C . THR A 1 92 ? 1.737 3.694 0.197 1.00 93.69 92 THR A C 1
ATOM 719 O O . THR A 1 92 ? 0.527 3.485 0.260 1.00 93.69 92 THR A O 1
ATOM 722 N N . SER A 1 93 ? 2.542 3.548 1.256 1.00 94.69 93 SER A N 1
ATOM 723 C CA . SER A 1 93 ? 2.069 3.098 2.566 1.00 94.69 93 SER A CA 1
ATOM 724 C C . SER A 1 93 ? 1.167 4.140 3.226 1.00 94.69 93 SER A C 1
ATOM 726 O O . SER A 1 93 ? 0.125 3.779 3.771 1.00 94.69 93 SER A O 1
ATOM 728 N N . GLY A 1 94 ? 1.510 5.430 3.125 1.00 95.31 94 GLY A N 1
ATOM 729 C CA . GLY A 1 94 ? 0.662 6.525 3.601 1.00 95.31 94 GLY A CA 1
ATOM 730 C C . GLY A 1 94 ? -0.676 6.590 2.858 1.00 95.31 94 GLY A C 1
ATOM 731 O O . GLY A 1 94 ? -1.733 6.639 3.486 1.00 95.31 94 GLY A O 1
ATOM 732 N N . ALA A 1 95 ? -0.656 6.507 1.525 1.00 96.00 95 ALA A N 1
ATOM 733 C CA . ALA A 1 95 ? -1.874 6.485 0.714 1.00 96.00 95 ALA A CA 1
ATOM 734 C C . ALA A 1 95 ? -2.746 5.249 1.004 1.00 96.00 95 ALA A C 1
ATOM 736 O O . ALA A 1 95 ? -3.963 5.376 1.152 1.00 96.00 95 ALA A O 1
ATOM 737 N N . ALA A 1 96 ? -2.134 4.069 1.142 1.00 95.25 96 ALA A N 1
ATOM 738 C CA . ALA A 1 96 ? -2.831 2.841 1.512 1.00 95.25 96 ALA A CA 1
ATOM 739 C C . ALA A 1 96 ? -3.462 2.939 2.910 1.00 95.25 96 ALA A C 1
ATOM 741 O O . ALA A 1 96 ? -4.601 2.515 3.085 1.00 95.25 96 ALA A O 1
ATOM 742 N N . GLY A 1 97 ? -2.773 3.546 3.881 1.00 95.19 97 GLY A N 1
ATOM 743 C CA . GLY A 1 97 ? -3.302 3.783 5.226 1.00 95.19 97 GLY A CA 1
ATOM 744 C C . GLY A 1 97 ? -4.500 4.742 5.248 1.00 95.19 97 GLY A C 1
ATOM 745 O O . GLY A 1 97 ? -5.497 4.463 5.918 1.00 95.19 97 GLY A O 1
ATOM 746 N N . LEU A 1 98 ? -4.464 5.824 4.457 1.00 96.19 98 LEU A N 1
ATOM 747 C CA . LEU A 1 98 ? -5.611 6.731 4.287 1.00 96.19 98 LEU A CA 1
ATOM 748 C C . LEU A 1 98 ? -6.804 6.025 3.636 1.00 96.19 98 LEU A C 1
ATOM 750 O O . LEU A 1 98 ? -7.936 6.157 4.106 1.00 96.19 98 LEU A O 1
ATOM 754 N N . LEU A 1 99 ? -6.551 5.251 2.579 1.00 95.25 99 LEU A N 1
ATOM 755 C CA . LEU A 1 99 ? -7.575 4.460 1.902 1.00 95.25 99 LEU A CA 1
ATOM 756 C C . LEU A 1 99 ? -8.183 3.430 2.860 1.00 95.25 99 LEU A C 1
ATOM 758 O O . LEU A 1 99 ? -9.406 3.310 2.929 1.00 95.25 99 LEU A O 1
ATOM 762 N N . PHE A 1 100 ? -7.354 2.740 3.644 1.00 93.56 100 PHE A N 1
ATOM 763 C CA . PHE A 1 100 ? -7.797 1.775 4.646 1.00 93.56 100 PHE A CA 1
ATOM 764 C C . PHE A 1 100 ? -8.691 2.425 5.709 1.00 93.56 100 PHE A C 1
ATOM 766 O O . PHE A 1 100 ? -9.790 1.935 5.972 1.00 93.56 100 PHE A O 1
ATOM 773 N N . ALA A 1 101 ? -8.283 3.573 6.259 1.00 94.25 101 ALA A N 1
ATOM 774 C CA . ALA A 1 101 ? -9.097 4.332 7.208 1.00 94.25 101 ALA A CA 1
ATOM 775 C C . ALA A 1 101 ? -10.430 4.801 6.589 1.00 94.25 101 ALA A C 1
ATOM 777 O O . ALA A 1 101 ? -11.469 4.778 7.258 1.00 94.25 101 ALA A O 1
ATOM 778 N N . GLY A 1 102 ? -10.418 5.184 5.308 1.00 93.50 102 GLY A N 1
ATOM 779 C CA . GLY A 1 102 ? -11.612 5.558 4.550 1.00 93.50 102 GLY A CA 1
ATOM 780 C C . GLY A 1 102 ? -12.592 4.396 4.378 1.00 93.50 102 GLY A C 1
ATOM 781 O O . GLY A 1 102 ? -13.769 4.537 4.716 1.00 93.50 102 GLY A O 1
ATOM 782 N N . ILE A 1 103 ? -12.108 3.233 3.926 1.00 91.88 103 ILE A N 1
ATOM 783 C CA . ILE A 1 103 ? -12.931 2.022 3.772 1.00 91.88 103 ILE A CA 1
ATOM 784 C C . ILE A 1 103 ? -13.487 1.578 5.126 1.00 91.88 103 ILE A C 1
ATOM 786 O O . ILE A 1 103 ? -14.685 1.323 5.227 1.00 91.88 103 ILE A O 1
ATOM 790 N N . TYR A 1 104 ? -12.661 1.548 6.174 1.00 91.75 104 TYR A N 1
ATOM 791 C CA . TYR A 1 104 ? -13.113 1.207 7.525 1.00 91.75 104 TYR A CA 1
ATOM 792 C C . TYR A 1 104 ? -14.239 2.133 7.994 1.00 91.75 104 TYR A C 1
ATOM 794 O O . TYR A 1 104 ? -15.264 1.681 8.492 1.00 91.75 104 TYR A O 1
ATOM 802 N N . THR A 1 105 ? -14.097 3.443 7.784 1.00 92.19 105 THR A N 1
ATOM 803 C CA . THR A 1 105 ? -15.143 4.403 8.161 1.00 92.19 105 THR A CA 1
ATOM 804 C C . THR A 1 105 ? -16.425 4.174 7.348 1.00 92.19 105 THR A C 1
ATOM 806 O O . THR A 1 105 ? -17.521 4.167 7.905 1.00 92.19 105 THR A O 1
ATOM 809 N N . LEU A 1 106 ? -16.315 3.924 6.041 1.00 91.69 106 LEU A N 1
ATOM 810 C CA . LEU A 1 106 ? -17.462 3.652 5.168 1.00 91.69 106 LEU A CA 1
ATOM 811 C C . LEU A 1 106 ? -18.223 2.375 5.562 1.00 91.69 106 LEU A C 1
ATOM 813 O O . LEU A 1 106 ? -19.456 2.361 5.567 1.00 91.69 106 LEU A O 1
ATOM 817 N N . VAL A 1 107 ? -17.503 1.314 5.915 1.00 90.69 107 VAL A N 1
ATOM 818 C CA . VAL A 1 107 ? -18.093 0.004 6.214 1.00 90.69 107 VAL A CA 1
ATOM 819 C C . VAL A 1 107 ? -18.552 -0.099 7.663 1.00 90.69 107 VAL A C 1
ATOM 821 O O . VAL A 1 107 ? -19.700 -0.472 7.904 1.00 90.69 107 VAL A O 1
ATOM 824 N N . ASP A 1 108 ? -17.684 0.235 8.618 1.00 88.94 108 ASP A N 1
ATOM 825 C CA . ASP A 1 108 ? -17.923 -0.011 10.043 1.00 88.94 108 ASP A CA 1
ATOM 826 C C . ASP A 1 108 ? -18.605 1.157 10.759 1.00 88.94 108 ASP A C 1
ATOM 828 O O . ASP A 1 108 ? -19.317 0.926 11.733 1.00 88.94 108 ASP A O 1
ATOM 832 N N . VAL A 1 109 ? -18.426 2.403 10.298 1.00 88.50 109 VAL A N 1
ATOM 833 C CA . VAL A 1 109 ? -19.092 3.572 10.911 1.00 88.50 109 VAL A CA 1
ATOM 834 C C . VAL A 1 109 ? -20.397 3.904 10.192 1.00 88.50 109 VAL A C 1
ATOM 836 O O . VAL A 1 109 ? -21.420 4.081 10.848 1.00 88.50 109 VAL A O 1
ATOM 839 N N . TYR A 1 110 ? -20.386 3.966 8.858 1.00 88.56 110 TYR A N 1
ATOM 840 C CA . TYR A 1 110 ? -21.584 4.294 8.073 1.00 88.56 110 TYR A CA 1
ATOM 841 C C . TYR A 1 110 ? -22.444 3.075 7.698 1.00 88.56 110 TYR A C 1
ATOM 843 O O . TYR A 1 110 ? -23.578 3.244 7.253 1.00 88.56 110 TYR A O 1
ATOM 851 N N . GLY A 1 111 ? -21.949 1.848 7.887 1.00 86.06 111 GLY A N 1
ATOM 852 C CA . GLY A 1 111 ? -22.749 0.631 7.718 1.00 86.06 111 GLY A CA 1
ATOM 853 C C . GLY A 1 111 ? -23.010 0.207 6.266 1.00 86.06 111 GLY A C 1
ATOM 854 O O . GLY A 1 111 ? -23.887 -0.627 6.027 1.00 86.06 111 GLY A O 1
ATOM 855 N N . PHE A 1 112 ? -22.262 0.717 5.279 1.00 85.75 112 PHE A N 1
ATOM 856 C CA . PHE A 1 112 ? -22.437 0.393 3.851 1.00 85.75 112 PHE A CA 1
ATOM 857 C C . PHE A 1 112 ? -21.903 -1.003 3.456 1.00 85.75 112 PHE A C 1
ATOM 859 O O . PHE A 1 112 ? -21.182 -1.164 2.472 1.00 85.75 112 PHE A O 1
ATOM 866 N N . ARG A 1 113 ? -22.297 -2.055 4.182 1.00 78.19 113 ARG A N 1
ATOM 867 C CA . ARG A 1 113 ? -21.797 -3.430 3.980 1.00 78.19 113 ARG A CA 1
ATOM 868 C C . ARG A 1 113 ? -22.140 -4.042 2.622 1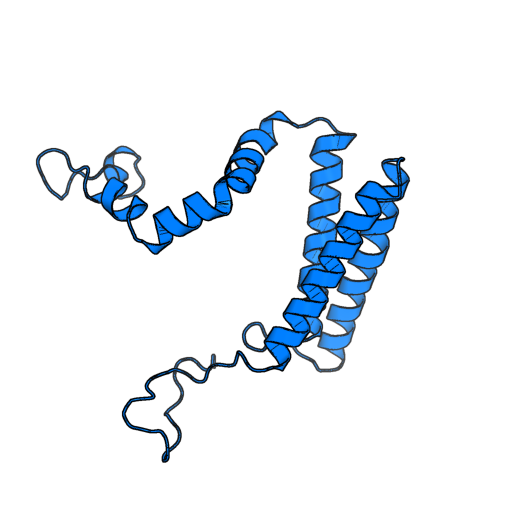.00 78.19 113 ARG A C 1
ATOM 870 O O . ARG A 1 113 ? -21.394 -4.876 2.128 1.00 78.19 113 ARG A O 1
ATOM 877 N N . LYS A 1 114 ? -23.255 -3.645 1.995 1.00 78.75 114 LYS A N 1
ATOM 878 C CA . LYS A 1 114 ? -23.693 -4.242 0.717 1.00 78.75 114 LYS A CA 1
ATOM 879 C C . LYS A 1 114 ? -22.705 -3.987 -0.425 1.00 78.75 114 LYS A C 1
ATOM 881 O O . LYS A 1 114 ? -22.518 -4.865 -1.259 1.00 78.75 114 LYS A O 1
ATOM 886 N N . LEU A 1 115 ? -22.058 -2.819 -0.442 1.00 80.19 115 LEU A N 1
ATOM 887 C CA . LEU A 1 115 ? -21.099 -2.458 -1.490 1.00 80.19 115 LEU A CA 1
ATOM 888 C C . LEU A 1 115 ? -19.802 -3.275 -1.389 1.00 80.19 115 LEU A C 1
ATOM 890 O O . LEU A 1 115 ? -19.136 -3.505 -2.393 1.00 80.19 115 LEU A O 1
ATOM 894 N N . THR A 1 116 ? -19.451 -3.743 -0.190 1.00 81.94 116 THR A N 1
ATOM 895 C CA . THR A 1 116 ? -18.184 -4.438 0.058 1.00 81.94 116 THR A CA 1
ATOM 896 C C . THR A 1 116 ? -18.256 -5.954 -0.066 1.00 81.94 116 THR A C 1
ATOM 898 O O . THR A 1 116 ? -17.207 -6.584 -0.088 1.00 81.94 116 THR A O 1
ATOM 901 N N . ILE A 1 117 ? -19.443 -6.546 -0.227 1.00 84.00 117 ILE A N 1
ATOM 902 C CA . ILE A 1 117 ? -19.620 -7.994 -0.456 1.00 84.00 117 ILE A CA 1
ATOM 903 C C . ILE A 1 117 ? -18.751 -8.529 -1.616 1.00 84.00 117 ILE A C 1
ATOM 905 O O . ILE A 1 117 ? -18.033 -9.509 -1.401 1.00 84.00 117 ILE A O 1
ATOM 909 N N . PRO A 1 118 ? -18.747 -7.929 -2.828 1.00 85.06 118 PRO A N 1
ATOM 910 C CA . PRO A 1 118 ? -17.896 -8.426 -3.913 1.00 85.06 118 PRO A CA 1
ATOM 911 C C . PRO A 1 118 ? -16.400 -8.280 -3.595 1.00 85.06 118 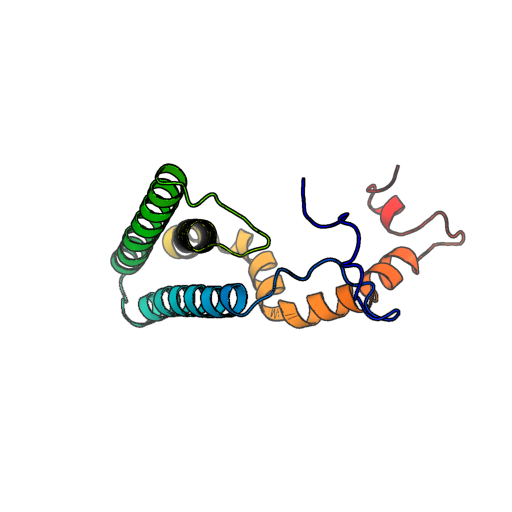PRO A C 1
ATOM 913 O O . PRO A 1 118 ? -15.611 -9.168 -3.911 1.00 85.06 118 PRO A O 1
ATOM 916 N N . MET A 1 119 ? -16.014 -7.193 -2.919 1.00 85.12 119 MET A N 1
ATOM 917 C CA . MET A 1 119 ? -14.630 -6.944 -2.507 1.00 85.12 119 MET A CA 1
ATOM 918 C C . MET A 1 119 ? -14.157 -7.979 -1.474 1.00 85.12 119 MET A C 1
ATOM 920 O O . MET A 1 119 ? -13.040 -8.484 -1.557 1.00 85.12 119 MET A O 1
ATOM 924 N N . GLU A 1 120 ? -15.024 -8.334 -0.525 1.00 87.00 120 GLU A N 1
ATOM 925 C CA . GLU A 1 120 ? -14.761 -9.346 0.497 1.00 87.00 120 GLU A CA 1
ATOM 926 C C . GLU A 1 120 ? -14.596 -10.739 -0.125 1.00 87.00 120 GLU A C 1
ATOM 928 O O . GLU A 1 120 ? -13.688 -11.485 0.244 1.00 87.00 120 GLU A O 1
ATOM 933 N N . TRP A 1 121 ? -15.448 -11.094 -1.093 1.00 89.00 121 TRP A N 1
ATOM 934 C CA . TRP A 1 121 ? -15.342 -12.365 -1.810 1.00 89.00 121 TRP A CA 1
ATOM 935 C C . TRP A 1 121 ? -14.027 -12.465 -2.590 1.00 89.00 121 TRP A C 1
ATOM 937 O O . TRP A 1 121 ? -13.309 -13.461 -2.471 1.00 89.00 121 TRP A O 1
ATOM 947 N N . MET A 1 122 ? -13.671 -11.399 -3.311 1.00 86.44 122 MET A N 1
ATOM 948 C CA . MET A 1 122 ? -12.401 -11.305 -4.030 1.00 86.44 122 MET A CA 1
ATOM 949 C C . MET A 1 122 ? -11.200 -11.430 -3.081 1.00 86.44 122 MET A C 1
ATOM 951 O O . MET A 1 122 ? -10.249 -12.144 -3.393 1.00 86.44 122 MET A O 1
ATOM 955 N N . GLY A 1 123 ? -11.257 -10.802 -1.901 1.00 85.50 123 GLY A N 1
ATOM 956 C CA . GLY A 1 123 ? -10.203 -10.893 -0.887 1.00 85.50 123 GLY A CA 1
ATOM 957 C C . GLY A 1 123 ? -10.021 -12.302 -0.316 1.00 85.50 123 GLY A C 1
ATOM 958 O O . GLY A 1 123 ? -8.895 -12.788 -0.226 1.00 85.50 123 GLY A O 1
ATOM 959 N N . LYS A 1 124 ? -11.116 -13.001 0.014 1.00 89.50 124 LYS A N 1
ATOM 960 C CA . LYS A 1 124 ? -11.061 -14.370 0.567 1.00 89.50 124 LYS A CA 1
ATOM 961 C C . LYS A 1 124 ? -10.540 -15.411 -0.428 1.00 89.50 124 LYS A C 1
ATOM 963 O O . LYS A 1 124 ? -9.942 -16.400 -0.012 1.00 89.50 124 LYS A O 1
ATOM 968 N N . HIS A 1 125 ? -10.744 -15.192 -1.727 1.00 92.62 125 HIS A N 1
ATOM 969 C CA . HIS A 1 125 ? -10.343 -16.118 -2.793 1.00 92.62 125 HIS A CA 1
ATOM 970 C C . HIS A 1 125 ? -9.182 -15.600 -3.657 1.00 92.62 125 HIS A C 1
ATOM 972 O O . HIS A 1 125 ? -8.982 -16.085 -4.771 1.00 92.62 125 HIS A O 1
ATOM 978 N N . ALA A 1 126 ? -8.380 -14.658 -3.149 1.00 89.50 126 ALA A N 1
ATOM 979 C CA . ALA A 1 126 ? -7.322 -14.006 -3.922 1.00 89.50 126 ALA A CA 1
ATOM 980 C C . ALA A 1 126 ? -6.317 -14.992 -4.556 1.00 89.50 126 ALA A C 1
ATOM 982 O O . ALA A 1 126 ? -5.991 -14.854 -5.733 1.00 89.50 126 ALA A O 1
ATOM 983 N N . LEU A 1 127 ? -5.877 -16.027 -3.823 1.00 88.56 127 LEU A N 1
ATOM 984 C CA . LEU A 1 127 ? -4.937 -17.033 -4.345 1.00 88.56 127 LEU A CA 1
ATOM 985 C C . LEU A 1 127 ? -5.543 -17.856 -5.493 1.00 88.56 127 LEU A C 1
ATOM 987 O O . LEU A 1 127 ? -4.892 -18.069 -6.511 1.00 88.56 127 LEU A O 1
ATOM 991 N N . MET A 1 128 ? -6.801 -18.284 -5.348 1.00 88.81 128 MET A N 1
ATOM 992 C CA . MET A 1 128 ? -7.524 -19.012 -6.398 1.00 88.81 128 MET A CA 1
ATOM 993 C C . MET A 1 128 ? -7.633 -18.167 -7.669 1.00 88.81 128 MET A C 1
ATOM 995 O O . MET A 1 128 ? -7.330 -18.651 -8.756 1.00 88.81 128 MET A O 1
ATOM 999 N N . ILE A 1 129 ? -8.025 -16.895 -7.529 1.00 88.25 129 ILE A N 1
ATOM 1000 C CA . ILE A 1 129 ? -8.158 -15.959 -8.653 1.00 88.25 129 ILE A CA 1
ATOM 1001 C C . ILE A 1 129 ? -6.800 -15.742 -9.332 1.00 88.25 129 ILE A C 1
ATOM 1003 O O . ILE A 1 129 ? -6.719 -15.794 -10.558 1.00 88.25 129 ILE A O 1
ATOM 1007 N N . TYR A 1 130 ? -5.731 -15.559 -8.553 1.00 87.94 130 TYR A N 1
ATOM 1008 C CA . TYR A 1 130 ? -4.377 -15.416 -9.086 1.00 87.94 130 TYR A CA 1
ATOM 1009 C C . TYR A 1 130 ? -3.966 -16.629 -9.929 1.00 87.94 130 TYR A C 1
ATOM 1011 O O . TYR A 1 130 ? -3.547 -16.455 -11.070 1.00 87.94 130 TYR A O 1
ATOM 1019 N N . VAL A 1 131 ? -4.151 -17.851 -9.417 1.00 90.19 131 VAL A N 1
ATOM 1020 C CA . VAL A 1 131 ? -3.830 -19.089 -10.150 1.00 90.19 131 VAL A CA 1
ATOM 1021 C C . VAL A 1 131 ? -4.679 -19.222 -11.420 1.00 90.19 131 VAL A C 1
ATOM 1023 O O . VAL A 1 131 ? -4.147 -19.519 -12.487 1.00 90.19 131 VAL A O 1
ATOM 1026 N N . LEU A 1 132 ? -5.984 -18.947 -11.338 1.00 88.38 132 LEU A N 1
ATOM 1027 C CA . LEU A 1 132 ? -6.905 -18.984 -12.481 1.00 88.38 132 LEU A CA 1
ATOM 1028 C C . LEU A 1 132 ? -6.465 -18.061 -13.627 1.00 88.38 132 LEU A C 1
ATOM 1030 O O . LEU A 1 132 ? -6.574 -18.437 -14.797 1.00 88.38 132 LEU A O 1
ATOM 1034 N N . VAL A 1 133 ? -5.977 -16.864 -13.296 1.00 86.44 133 VAL A N 1
ATOM 1035 C CA . VAL A 1 133 ? -5.499 -15.883 -14.278 1.00 86.44 133 VAL A CA 1
ATOM 1036 C C . VAL A 1 133 ? -4.096 -16.238 -14.773 1.00 86.44 133 VAL A C 1
ATOM 1038 O O . VAL A 1 133 ? -3.881 -16.292 -15.981 1.00 86.44 133 VAL A O 1
ATOM 1041 N N . ALA A 1 134 ? -3.156 -16.534 -13.871 1.00 86.19 134 ALA A N 1
ATOM 1042 C CA . ALA A 1 134 ? -1.760 -16.817 -14.209 1.00 86.19 134 ALA A CA 1
ATOM 1043 C C . ALA A 1 134 ? -1.604 -18.086 -15.064 1.00 86.19 134 ALA A C 1
ATOM 1045 O O . ALA A 1 134 ? -0.824 -18.103 -16.014 1.00 86.19 134 ALA A O 1
ATOM 1046 N N . CYS A 1 135 ? -2.389 -19.130 -14.786 1.00 87.31 135 CYS A N 1
ATOM 1047 C CA . CYS A 1 135 ? -2.410 -20.354 -15.589 1.00 87.31 135 CYS A CA 1
ATOM 1048 C C . CYS A 1 135 ? -3.237 -20.220 -16.881 1.00 87.31 135 CYS A C 1
ATOM 1050 O O . CYS A 1 135 ? -3.468 -21.220 -17.557 1.00 87.31 135 CYS A O 1
ATOM 1052 N N . ASN A 1 136 ? -3.718 -19.018 -17.221 1.00 83.69 136 ASN A N 1
ATOM 1053 C CA . ASN A 1 136 ? -4.602 -18.743 -18.357 1.00 83.69 136 ASN A CA 1
ATOM 1054 C C . ASN A 1 136 ? -5.909 -19.559 -18.381 1.00 83.69 136 ASN A C 1
ATOM 1056 O O . ASN A 1 136 ? -6.627 -19.523 -19.374 1.00 83.69 136 ASN A O 1
ATOM 1060 N N . ILE A 1 137 ? -6.278 -20.239 -17.292 1.00 84.25 137 ILE A N 1
ATOM 1061 C CA . ILE A 1 137 ? -7.499 -21.056 -17.218 1.00 84.25 137 ILE A CA 1
ATOM 1062 C C . ILE A 1 137 ? -8.730 -20.173 -17.431 1.00 84.25 137 ILE A C 1
ATOM 1064 O O . ILE A 1 137 ? -9.632 -20.529 -18.184 1.00 84.25 137 ILE A O 1
ATOM 1068 N N . LEU A 1 138 ? -8.747 -18.996 -16.806 1.00 81.50 138 LEU A N 1
ATOM 1069 C CA . LEU A 1 138 ? -9.845 -18.042 -16.922 1.00 81.50 138 LEU A CA 1
ATOM 1070 C C . LEU A 1 138 ? -9.942 -17.441 -18.345 1.00 81.50 138 LEU A C 1
A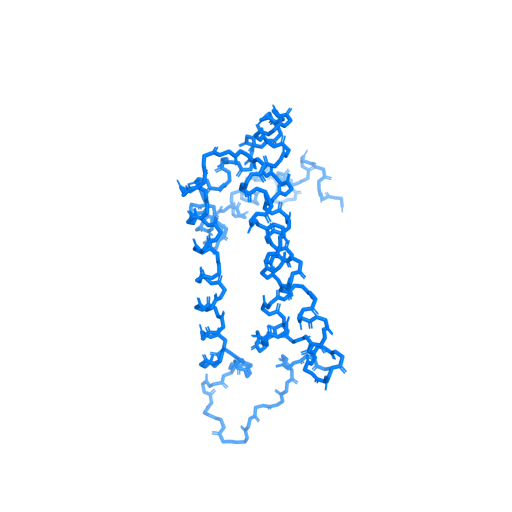TOM 1072 O O . LEU A 1 138 ? -11.024 -17.515 -18.927 1.00 81.50 138 LEU A O 1
ATOM 1076 N N . PRO A 1 139 ? -8.855 -16.937 -18.969 1.00 78.31 139 PRO A N 1
ATOM 1077 C CA . PRO A 1 139 ? -8.846 -16.565 -20.386 1.00 78.31 139 PRO A CA 1
ATOM 1078 C C . PRO A 1 139 ? -9.290 -17.690 -21.328 1.00 78.31 139 PRO A C 1
ATOM 1080 O O . PRO A 1 139 ? -10.124 -17.456 -22.199 1.00 78.31 139 PRO A O 1
ATOM 1083 N N . ILE A 1 140 ? -8.784 -18.913 -21.144 1.00 81.50 140 ILE A N 1
ATOM 1084 C CA . ILE A 1 140 ? -9.148 -20.078 -21.964 1.00 81.50 140 ILE A CA 1
ATOM 1085 C C . ILE A 1 140 ? -10.621 -20.428 -21.776 1.00 81.50 140 ILE A C 1
ATOM 1087 O O . ILE A 1 140 ? -11.276 -20.794 -22.739 1.00 81.50 140 ILE A O 1
ATOM 1091 N N . PHE A 1 141 ? -11.181 -20.283 -20.579 1.00 80.75 141 PHE A N 1
ATOM 1092 C CA . PHE A 1 141 ? -12.607 -20.502 -20.360 1.00 80.75 141 PHE A CA 1
ATOM 1093 C C . PHE A 1 141 ? -13.463 -19.441 -21.072 1.00 80.75 141 PHE A C 1
ATOM 1095 O O . PHE A 1 141 ? -14.432 -19.779 -21.748 1.00 80.75 141 PHE A O 1
ATOM 1102 N N . ILE A 1 142 ? -13.074 -18.163 -20.989 1.00 76.19 142 ILE A N 1
ATOM 1103 C CA . ILE A 1 142 ? -13.793 -17.049 -21.632 1.00 76.19 142 ILE A CA 1
ATOM 1104 C C . ILE A 1 142 ? -13.707 -17.116 -23.166 1.00 76.19 142 ILE A C 1
ATOM 1106 O O . ILE A 1 142 ? -14.699 -16.859 -23.851 1.00 76.19 142 ILE A O 1
ATOM 1110 N N . HIS A 1 143 ? -12.534 -17.446 -23.713 1.00 69.94 143 HIS A N 1
ATOM 1111 C CA . HIS A 1 143 ? -12.302 -17.536 -25.159 1.00 69.94 143 HIS A CA 1
ATOM 1112 C C . HIS A 1 143 ? -12.649 -18.905 -25.753 1.00 69.94 143 HIS A C 1
ATOM 1114 O O . HIS A 1 143 ? -13.023 -18.992 -26.918 1.00 69.94 143 HIS A O 1
ATOM 1120 N N . GLY A 1 144 ? -12.512 -19.974 -24.973 1.00 68.19 144 GLY A N 1
ATOM 1121 C CA . GLY A 1 144 ? -12.768 -21.352 -25.390 1.00 68.19 144 GLY A CA 1
ATOM 1122 C C . GLY A 1 144 ? -14.252 -21.691 -25.446 1.00 68.19 144 GLY A C 1
ATOM 1123 O O . GLY A 1 144 ? -14.638 -22.586 -26.194 1.00 68.19 144 GLY A O 1
ATOM 1124 N N . PHE A 1 145 ? -15.100 -20.948 -24.729 1.00 67.75 145 PHE A N 1
ATOM 1125 C CA . PHE A 1 145 ? -16.548 -21.036 -24.888 1.00 67.75 145 PHE A CA 1
ATOM 1126 C C . PHE A 1 145 ? -17.003 -20.175 -26.078 1.00 67.75 145 PHE A C 1
ATOM 1128 O O . PHE A 1 145 ? -17.481 -19.047 -25.924 1.00 67.75 145 PHE A O 1
ATOM 1135 N N . TYR A 1 146 ? -16.813 -20.709 -27.286 1.00 64.94 146 TYR A N 1
ATOM 1136 C CA . TYR A 1 146 ? -17.295 -20.120 -28.534 1.00 64.94 146 TYR A CA 1
ATOM 1137 C C . TYR A 1 146 ? -18.524 -20.876 -29.038 1.00 64.94 146 TYR A C 1
ATOM 1139 O O . TYR A 1 146 ? -18.582 -22.107 -29.001 1.00 64.94 146 TYR A O 1
ATOM 1147 N N . TRP A 1 147 ? -19.530 -20.147 -29.523 1.00 52.56 147 TRP A N 1
ATOM 1148 C CA . TRP A 1 147 ? -20.718 -20.779 -30.094 1.00 52.56 147 TRP A CA 1
ATOM 1149 C C . TRP A 1 147 ? -20.580 -20.897 -31.611 1.00 52.56 147 TRP A C 1
ATOM 1151 O O . TRP A 1 147 ? -20.743 -19.913 -32.338 1.00 52.56 147 TRP A O 1
ATOM 1161 N N . ARG A 1 148 ? -20.330 -22.127 -32.084 1.00 58.75 148 ARG A N 1
ATOM 1162 C CA . ARG A 1 148 ? -20.304 -22.560 -33.500 1.00 58.75 148 ARG A CA 1
ATOM 1163 C C . ARG A 1 148 ? -19.161 -21.994 -34.357 1.00 58.75 148 ARG A C 1
ATOM 1165 O O . ARG A 1 148 ? -18.612 -22.732 -35.165 1.00 58.75 148 ARG A O 1
ATOM 1172 N N . GLU A 1 149 ? -18.766 -20.740 -34.153 1.00 64.56 149 GLU A N 1
ATOM 1173 C CA . GLU A 1 149 ? -17.654 -20.079 -34.840 1.00 64.56 149 GLU A CA 1
ATOM 1174 C C . GLU A 1 149 ? -16.713 -19.398 -33.832 1.00 64.56 149 GLU A C 1
ATOM 1176 O O . GLU A 1 149 ? -17.198 -18.757 -32.896 1.00 64.56 149 GLU A O 1
ATOM 1181 N N . PRO A 1 150 ? -15.383 -19.419 -34.048 1.00 63.72 150 PRO A N 1
ATOM 1182 C CA . PRO A 1 150 ? -14.393 -18.814 -33.142 1.00 63.72 150 PRO A CA 1
ATOM 1183 C C . PRO A 1 150 ? -14.488 -17.277 -33.041 1.00 63.72 150 PRO A C 1
ATOM 1185 O O . PRO A 1 150 ? -13.780 -16.651 -32.256 1.00 63.72 150 PRO A O 1
ATOM 1188 N N . LYS A 1 151 ? -15.353 -16.652 -33.852 1.00 62.97 151 LYS A N 1
ATOM 1189 C CA . LYS A 1 151 ? -15.656 -15.213 -33.828 1.00 62.97 151 LYS A CA 1
ATOM 1190 C C . LYS A 1 151 ? -16.780 -14.851 -32.845 1.00 62.97 151 LYS A C 1
ATOM 1192 O O . LYS A 1 151 ? -16.951 -13.672 -32.537 1.00 62.97 151 LYS A O 1
ATOM 1197 N N . ASN A 1 152 ? -17.539 -15.834 -32.356 1.00 65.94 152 ASN A N 1
ATOM 1198 C CA . ASN A 1 152 ? -18.658 -15.646 -31.429 1.00 65.94 152 ASN A CA 1
ATOM 1199 C C . ASN A 1 152 ? -18.274 -16.125 -30.023 1.00 65.94 152 ASN A C 1
ATOM 1201 O O . ASN A 1 152 ? -18.826 -17.096 -29.503 1.00 65.94 152 ASN A O 1
ATOM 1205 N N . ASN A 1 153 ? -17.308 -15.428 -29.425 1.00 66.56 153 ASN A N 1
ATOM 1206 C CA . ASN A 1 153 ? -16.863 -15.675 -28.054 1.00 66.56 153 ASN A CA 1
ATOM 1207 C C . ASN A 1 153 ? -17.757 -14.936 -27.051 1.00 66.56 153 ASN A C 1
ATOM 1209 O O . ASN A 1 153 ? -18.396 -13.932 -27.388 1.00 66.56 153 ASN A O 1
ATOM 1213 N N . LEU A 1 154 ? -17.735 -15.382 -25.794 1.00 63.62 154 LEU A N 1
ATOM 1214 C CA . LEU A 1 154 ? -18.514 -14.806 -24.689 1.00 63.62 154 LEU A CA 1
ATOM 1215 C C . LEU A 1 154 ? -18.325 -13.280 -24.536 1.00 63.62 154 LEU A C 1
ATOM 1217 O O . LEU A 1 154 ? -19.254 -12.564 -24.173 1.00 63.62 154 LEU A O 1
ATOM 1221 N N . LEU A 1 155 ? -17.143 -12.766 -24.892 1.00 62.00 155 LEU A N 1
ATOM 1222 C CA . LEU A 1 155 ? -16.811 -11.335 -24.870 1.00 62.00 155 LEU A CA 1
ATOM 1223 C C . LEU A 1 155 ? -17.714 -10.483 -25.781 1.00 62.00 155 LEU A C 1
ATOM 1225 O O . LEU A 1 155 ? -18.082 -9.364 -25.424 1.00 62.00 155 LEU A O 1
ATOM 1229 N N . LYS A 1 156 ? -18.088 -11.025 -26.947 1.00 62.41 156 LYS A N 1
ATOM 1230 C CA . LYS A 1 156 ? -18.992 -10.364 -27.898 1.00 62.41 156 LYS A CA 1
ATOM 1231 C C . LYS A 1 156 ? -20.431 -10.378 -27.383 1.00 62.41 156 LYS A C 1
ATOM 1233 O O . LYS A 1 156 ? -21.170 -9.425 -27.590 1.00 62.41 156 LYS A O 1
ATOM 1238 N N . PHE A 1 157 ? -20.803 -11.430 -26.656 1.00 60.72 157 PHE A N 1
ATOM 1239 C CA . PHE A 1 157 ? -22.115 -11.558 -26.021 1.00 60.72 157 PHE A CA 1
ATOM 1240 C C . PHE A 1 157 ? -22.284 -10.607 -24.822 1.00 60.72 157 PHE A C 1
ATOM 1242 O O . PHE A 1 157 ? -23.374 -10.097 -24.589 1.00 60.72 157 PHE A O 1
ATOM 1249 N N . ILE A 1 158 ? -21.195 -10.322 -24.097 1.00 64.31 158 ILE A N 1
ATOM 1250 C CA . ILE A 1 158 ? -21.146 -9.343 -22.994 1.00 64.31 158 ILE A CA 1
ATOM 1251 C C . ILE A 1 158 ? -20.984 -7.894 -23.518 1.00 64.31 158 ILE A C 1
ATOM 1253 O O . ILE A 1 158 ? -21.087 -6.940 -22.753 1.00 64.31 158 ILE A O 1
ATOM 1257 N N . GLY A 1 159 ? -20.791 -7.698 -24.830 1.00 57.81 159 GLY A N 1
ATOM 1258 C CA . GLY A 1 159 ? -20.715 -6.371 -25.457 1.00 57.81 159 GLY A CA 1
ATOM 1259 C C . GLY A 1 159 ? -19.371 -5.653 -25.288 1.00 57.81 159 GLY A C 1
ATOM 1260 O O . GLY A 1 159 ? -19.295 -4.448 -25.502 1.00 57.81 159 GLY A O 1
ATOM 1261 N N . VAL A 1 160 ? -18.309 -6.373 -24.913 1.00 58.47 160 VAL A N 1
ATOM 1262 C CA . VAL A 1 160 ? -16.970 -5.801 -24.645 1.00 58.47 160 VAL A CA 1
ATOM 1263 C C . VAL A 1 160 ? -16.043 -5.874 -25.871 1.00 58.47 160 VAL A C 1
ATOM 1265 O O . VAL A 1 160 ? -14.934 -5.355 -25.848 1.00 58.47 160 VAL A O 1
ATOM 1268 N N . GLY A 1 161 ? -16.495 -6.467 -26.977 1.00 57.38 161 GLY A N 1
ATOM 1269 C CA . GLY A 1 161 ? -15.756 -6.503 -28.240 1.00 57.38 161 GLY A CA 1
ATOM 1270 C C . GLY A 1 161 ? -16.655 -6.149 -29.417 1.00 57.38 161 GLY A C 1
ATOM 1271 O O . GLY A 1 161 ? -17.323 -7.035 -29.955 1.00 57.38 161 GLY A O 1
ATOM 1272 N N . ALA A 1 162 ? -16.671 -4.866 -29.780 1.00 43.28 162 ALA A N 1
ATOM 1273 C CA . ALA A 1 162 ? -17.003 -4.413 -31.128 1.00 43.28 162 ALA A CA 1
ATOM 1274 C C . ALA A 1 162 ? -15.699 -4.250 -31.914 1.00 43.28 162 ALA A C 1
ATOM 1276 O O . ALA A 1 162 ? -14.750 -3.675 -31.333 1.00 43.28 162 ALA A O 1
#

Foldseek 3Di:
DPQQDDDDDPPDDPPPPDRPQLPDPQQVVLVVVLVVLVVVLVVLPVPDPDLVSSLVVLLVQLVVLLVVLVVCCVVPQNQDDRNCGSSVSSNVSSVVSNVVSVVCCVCVVVPPVVVCVVVVVCVVCVVVVCCCVVVCVVVCVQQVPADPDSVRTVCVVVVNPD

Sequence (162 aa):
NYPQNGPLPPDAPSWCQAPFDPEGLLSSVMAIVTCLIGLQFGHIIIHFEKHKGRIINWLIPSFSMLALAFSMDFIGIRMNKPLYTISYALATSGAAGLLFAGIYTLVDVYGFRKLTIPMEWMGKHALMIYVLVACNILPIFIHGFYWREPKNNLLKFIGVGA